Protein AF-A0A6A4X351-F1 (afdb_monomer_lite)

Secondary structure (DSSP, 8-state):
-----S-S--HHHHHHHHHHT--TT--HHHHHTT--HHHHHSS-SB-TTS-B--HHHHT---TTT---GGG---GGG-GGG--

Foldseek 3Di:
DPDDDPDDPPLVVVLVVVVVVCLVFFDPVCVVVVHRSCLRSVGHQADPVRFGPRVVQQCDQAPPPRDHHRRGDYVVPDPVPPD

Sequence (83 aa):
MAIRPHSWPDYDVIGRELRSRGFGDKCRFCANNGELWFVSTSHKLKDEQGRTRCPMLQAYTCPKCRACGLNAHTKKYCPTNRR

Organism: Amphibalanus amphitrite (NCBI:txid1232801)

InterPro domains:
  IPR008705 Nanos/Xcat2 [PTHR12887] (27-82)
  IPR024161 Zinc finger, nanos-type [PF05741] (27-79)
  IPR024161 Zinc finger, nanos-type [PS51522] (26-80)
  IPR038129 Nanos domain superfamily [G3DSA:4.10.60.30] (25-83)

Radius of gyration: 15.92 Å; chains: 1; bounding box: 35×30×50 Å

pLDDT: mean 76.97, std 15.73, range [39.62, 92.69]

Structure (mmCIF, N/CA/C/O backbone):
data_AF-A0A6A4X351-F1
#
_entry.id   AF-A0A6A4X351-F1
#
loop_
_atom_site.group_PDB
_atom_site.id
_atom_site.type_symbol
_atom_site.label_atom_id
_atom_site.label_alt_id
_atom_site.label_comp_id
_atom_site.label_asym_id
_atom_site.label_entity_id
_atom_site.label_seq_id
_atom_site.pdbx_PDB_ins_code
_atom_site.Cartn_x
_atom_site.Cartn_y
_atom_site.Cartn_z
_atom_site.occupancy
_atom_site.B_iso_or_equiv
_atom_site.auth_seq_id
_atom_site.auth_comp_id
_atom_site.auth_asym_id
_atom_site.auth_atom_id
_atom_site.pdbx_PDB_model_num
ATOM 1 N N . MET A 1 1 ? -7.763 -18.864 -20.777 1.00 39.62 1 MET A N 1
ATOM 2 C CA . MET A 1 1 ? -7.212 -18.099 -21.914 1.00 39.62 1 MET A CA 1
ATOM 3 C C . MET A 1 1 ? -6.362 -16.959 -21.365 1.00 39.62 1 MET A C 1
ATOM 5 O O . MET A 1 1 ? -6.892 -15.921 -21.012 1.00 39.62 1 MET A O 1
ATOM 9 N N . ALA A 1 2 ? -5.059 -17.185 -21.225 1.00 41.16 2 ALA A N 1
ATOM 10 C CA . ALA A 1 2 ? -4.048 -16.135 -21.131 1.00 41.16 2 ALA A CA 1
ATOM 11 C C . ALA A 1 2 ? -2.883 -16.664 -21.966 1.00 41.16 2 ALA A C 1
ATOM 13 O O . ALA A 1 2 ? -2.036 -17.418 -21.496 1.00 41.16 2 ALA A O 1
ATOM 14 N N . ILE A 1 3 ? -2.986 -16.426 -23.267 1.00 46.50 3 ILE A N 1
ATOM 15 C CA . ILE A 1 3 ? -1.995 -16.833 -24.259 1.00 46.50 3 ILE A CA 1
ATOM 16 C C . ILE A 1 3 ? -0.727 -16.045 -23.924 1.00 46.50 3 ILE A C 1
ATOM 18 O O . ILE A 1 3 ? -0.749 -14.820 -23.973 1.00 46.50 3 ILE A O 1
ATOM 22 N N . ARG A 1 4 ? 0.336 -16.732 -23.488 1.00 51.12 4 ARG A N 1
ATOM 23 C CA . ARG A 1 4 ? 1.649 -16.138 -23.198 1.00 51.12 4 ARG A CA 1
ATOM 24 C C . ARG A 1 4 ? 2.458 -16.168 -24.505 1.00 51.12 4 ARG A C 1
ATOM 26 O O . ARG A 1 4 ? 2.930 -17.245 -24.863 1.00 51.12 4 ARG A O 1
ATOM 33 N N . PRO A 1 5 ? 2.577 -15.068 -25.269 1.00 50.06 5 PRO A N 1
ATOM 34 C CA . PRO A 1 5 ? 3.377 -15.073 -26.489 1.00 50.06 5 PRO A CA 1
ATOM 35 C C . PRO A 1 5 ? 4.873 -15.200 -26.155 1.00 50.06 5 PRO A C 1
ATOM 37 O O . PRO A 1 5 ? 5.416 -14.442 -25.352 1.00 50.06 5 PRO A O 1
ATOM 40 N N . HIS A 1 6 ? 5.536 -16.169 -26.788 1.00 50.53 6 HIS A N 1
ATOM 41 C CA . HIS A 1 6 ? 6.943 -16.547 -26.596 1.00 50.53 6 HIS A CA 1
ATOM 42 C C . HIS A 1 6 ? 7.941 -15.588 -27.279 1.00 50.53 6 HIS A C 1
ATOM 44 O O . HIS A 1 6 ? 8.756 -16.010 -28.098 1.00 50.53 6 HIS A O 1
ATOM 50 N N . SER A 1 7 ? 7.900 -14.285 -26.983 1.00 58.19 7 SER A N 1
ATOM 51 C CA . SER A 1 7 ? 8.905 -13.334 -27.511 1.00 58.19 7 SER A CA 1
ATOM 52 C C . SER A 1 7 ? 9.119 -12.092 -26.638 1.00 58.19 7 SER A C 1
ATOM 54 O O . SER A 1 7 ? 9.326 -11.001 -27.160 1.00 58.19 7 SER A O 1
ATOM 56 N N . TRP A 1 8 ? 9.067 -12.232 -25.312 1.00 45.12 8 TRP A N 1
ATOM 57 C CA . TRP A 1 8 ? 9.489 -11.175 -24.387 1.00 45.12 8 TRP A CA 1
ATOM 58 C C . TRP A 1 8 ? 10.687 -11.682 -23.578 1.00 45.12 8 TRP A C 1
ATOM 60 O O . TRP A 1 8 ? 10.614 -12.806 -23.076 1.00 45.12 8 TRP A O 1
ATOM 70 N N . PRO A 1 9 ? 11.793 -10.918 -23.472 1.00 53.41 9 PRO A N 1
ATOM 71 C CA . PRO A 1 9 ? 12.913 -11.304 -22.625 1.00 53.41 9 PRO A CA 1
ATOM 72 C C . PRO A 1 9 ? 12.401 -11.513 -21.200 1.00 53.41 9 PRO A C 1
ATOM 74 O O . PRO A 1 9 ? 11.601 -10.720 -20.703 1.00 53.41 9 PRO A O 1
ATOM 77 N N . ASP A 1 10 ? 12.834 -12.612 -20.587 1.00 57.94 10 ASP A N 1
ATOM 78 C CA . ASP A 1 10 ? 12.448 -13.059 -19.252 1.00 57.94 10 ASP A CA 1
ATOM 79 C C . ASP A 1 10 ? 12.631 -11.907 -18.248 1.00 57.94 10 ASP A C 1
ATOM 81 O O . ASP A 1 10 ? 13.737 -11.567 -17.828 1.00 57.94 10 ASP A O 1
ATOM 85 N N . TYR A 1 11 ? 11.532 -11.232 -17.915 1.00 55.38 11 TYR A N 1
ATOM 86 C CA . TYR A 1 11 ? 11.478 -10.045 -17.051 1.00 55.38 11 TYR A CA 1
ATOM 87 C C . TYR A 1 11 ? 12.005 -10.333 -15.632 1.00 55.38 11 TYR A C 1
ATOM 89 O O . TYR A 1 11 ? 12.336 -9.401 -14.894 1.00 55.38 11 TYR A O 1
ATOM 97 N N . ASP A 1 12 ? 12.141 -11.615 -15.276 1.00 57.75 12 ASP A N 1
ATOM 98 C CA . ASP A 1 12 ? 12.782 -12.110 -14.058 1.00 57.75 12 ASP A CA 1
ATOM 99 C C . ASP A 1 12 ? 14.329 -12.086 -14.115 1.00 57.75 12 ASP A C 1
ATOM 101 O O . ASP A 1 12 ? 14.980 -12.048 -13.064 1.00 57.75 12 ASP A O 1
ATOM 105 N N . VAL A 1 13 ? 14.953 -12.052 -15.302 1.00 59.59 13 VAL A N 1
ATOM 106 C CA . VAL A 1 13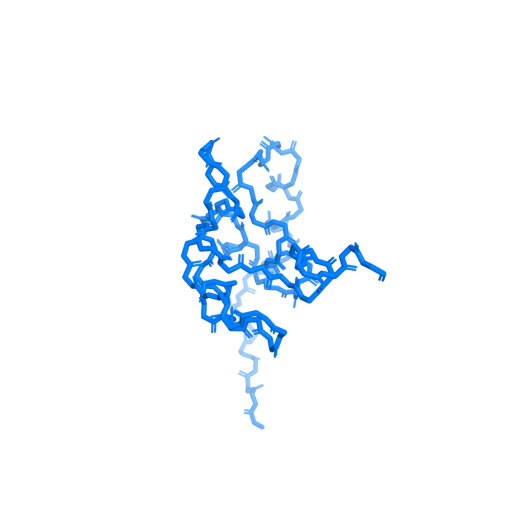 ? 16.407 -11.824 -15.468 1.00 59.59 13 VAL A CA 1
ATOM 107 C C . VAL A 1 13 ? 16.750 -10.357 -15.193 1.00 59.59 13 VAL A C 1
ATOM 109 O O . VAL A 1 13 ? 17.575 -10.078 -14.322 1.00 59.59 13 VAL A O 1
ATOM 112 N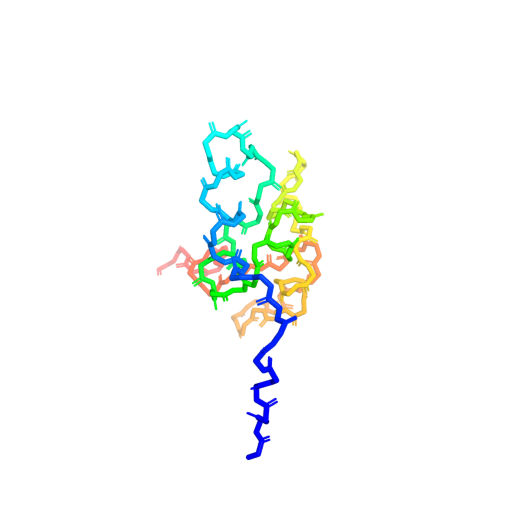 N . ILE A 1 14 ? 16.025 -9.413 -15.808 1.00 60.75 14 ILE A N 1
ATOM 113 C CA . ILE A 1 14 ? 16.191 -7.966 -15.561 1.00 60.75 14 ILE A CA 1
ATOM 114 C C . ILE A 1 14 ? 15.927 -7.637 -14.079 1.00 60.75 14 ILE A C 1
ATOM 116 O O . ILE A 1 14 ? 16.660 -6.869 -13.452 1.00 60.75 14 ILE A O 1
ATOM 120 N N . GLY A 1 15 ? 14.915 -8.271 -13.472 1.00 58.25 15 GLY A N 1
ATOM 121 C CA . GLY A 1 15 ? 14.603 -8.116 -12.049 1.00 58.25 15 GLY A CA 1
ATOM 122 C C . GLY A 1 15 ? 15.726 -8.567 -11.100 1.00 58.25 15 GLY A C 1
ATOM 123 O O . GLY A 1 15 ? 15.849 -8.020 -9.998 1.00 58.25 15 GLY A O 1
ATOM 124 N N . ARG A 1 16 ? 16.572 -9.526 -11.510 1.00 61.16 16 ARG A N 1
ATOM 125 C CA . ARG A 1 16 ? 17.747 -9.975 -10.740 1.00 61.16 16 ARG A CA 1
ATOM 126 C C . ARG A 1 16 ? 18.915 -8.992 -10.833 1.00 61.16 16 ARG A C 1
ATOM 128 O O . ARG A 1 16 ? 19.496 -8.680 -9.797 1.00 61.16 16 ARG A O 1
ATOM 135 N N . GLU A 1 17 ? 19.203 -8.430 -12.003 1.00 59.19 17 GLU A N 1
ATOM 136 C CA . GLU A 1 17 ? 20.261 -7.415 -12.161 1.00 59.19 17 GLU A CA 1
ATOM 137 C C . GLU A 1 17 ? 19.915 -6.079 -11.488 1.00 59.19 17 GLU A C 1
ATOM 139 O O . GLU A 1 17 ? 20.763 -5.461 -10.840 1.00 59.19 17 GLU A O 1
ATOM 144 N N . LEU A 1 18 ? 18.650 -5.652 -11.548 1.00 57.34 18 LEU A N 1
ATOM 145 C CA . LEU A 1 18 ? 18.191 -4.429 -10.878 1.00 57.34 18 LEU A CA 1
ATOM 146 C C . LEU A 1 18 ? 18.145 -4.563 -9.346 1.00 57.34 18 LEU A C 1
ATOM 148 O O . LEU A 1 18 ? 18.281 -3.565 -8.635 1.00 57.34 18 LEU A O 1
ATOM 152 N N . ARG A 1 19 ? 18.010 -5.787 -8.812 1.00 55.41 19 ARG A N 1
ATOM 153 C CA . ARG A 1 19 ? 18.131 -6.069 -7.368 1.00 55.41 19 ARG A CA 1
ATOM 154 C C . ARG A 1 19 ? 19.550 -5.833 -6.844 1.00 55.41 19 ARG A C 1
ATOM 156 O O . ARG A 1 19 ? 19.684 -5.367 -5.714 1.00 55.41 19 ARG A O 1
ATOM 163 N N . SER A 1 20 ? 20.575 -6.091 -7.655 1.00 57.22 20 SER A N 1
ATOM 164 C CA . SER A 1 20 ? 21.990 -5.919 -7.290 1.00 57.22 20 SER A CA 1
ATOM 165 C C . SER A 1 20 ? 22.432 -4.452 -7.206 1.00 57.22 20 SER A C 1
ATOM 167 O O . SER A 1 20 ? 23.422 -4.151 -6.550 1.00 57.22 20 SER A O 1
ATOM 169 N N . ARG A 1 21 ? 21.685 -3.521 -7.818 1.00 58.62 21 ARG A N 1
ATOM 170 C CA . ARG A 1 21 ? 21.994 -2.076 -7.838 1.00 58.62 21 ARG A CA 1
ATOM 171 C C . ARG A 1 21 ? 21.425 -1.270 -6.664 1.00 58.62 21 ARG A C 1
ATOM 173 O O . ARG A 1 21 ? 21.561 -0.054 -6.652 1.00 58.62 21 ARG A O 1
ATOM 180 N N . GLY A 1 22 ? 20.802 -1.911 -5.674 1.00 55.12 22 GLY A N 1
ATOM 181 C CA . GLY A 1 22 ? 20.273 -1.193 -4.511 1.00 55.12 22 GLY A CA 1
ATOM 182 C C . GLY A 1 22 ? 19.070 -0.316 -4.863 1.00 55.12 22 GLY A C 1
ATOM 183 O O . GLY A 1 22 ? 19.095 0.899 -4.701 1.00 55.12 22 GLY A O 1
ATOM 184 N N . PHE A 1 23 ? 17.978 -0.933 -5.320 1.00 55.03 23 PHE A N 1
ATOM 185 C CA . PHE A 1 23 ? 16.689 -0.249 -5.465 1.00 55.03 23 PHE A CA 1
ATOM 186 C C . PHE A 1 23 ? 16.089 0.037 -4.072 1.00 55.03 23 PHE A C 1
ATOM 188 O O . PHE A 1 23 ? 15.280 -0.737 -3.548 1.00 55.03 23 PHE A O 1
ATOM 195 N N . GLY A 1 24 ? 16.531 1.134 -3.445 1.00 58.41 24 GLY A N 1
ATOM 196 C CA . GLY A 1 24 ? 16.060 1.605 -2.132 1.00 58.41 24 GLY A CA 1
ATOM 197 C C . GLY A 1 24 ? 14.583 2.018 -2.114 1.00 58.41 24 GLY A C 1
ATOM 198 O O . GLY A 1 24 ? 13.957 2.057 -1.057 1.00 58.41 24 GLY A O 1
ATOM 199 N N . ASP A 1 25 ? 13.998 2.211 -3.296 1.00 69.12 25 ASP A N 1
ATOM 200 C CA . ASP A 1 25 ? 12.695 2.847 -3.479 1.00 69.12 25 ASP A CA 1
ATOM 201 C C . ASP A 1 25 ? 11.619 1.893 -4.006 1.00 69.12 25 ASP A C 1
ATOM 203 O O . ASP A 1 25 ? 10.708 2.295 -4.723 1.00 69.12 25 ASP A O 1
ATOM 207 N N . LYS A 1 26 ? 11.700 0.608 -3.641 1.00 79.69 26 LYS A N 1
ATOM 208 C CA . LYS A 1 26 ? 10.675 -0.378 -4.006 1.00 79.69 26 LYS A CA 1
ATOM 209 C C . LYS A 1 26 ? 9.532 -0.451 -2.990 1.00 79.69 26 LYS A C 1
ATOM 211 O O . LYS A 1 26 ? 9.729 -0.538 -1.772 1.00 79.69 26 LYS A O 1
ATOM 216 N N . CYS A 1 27 ? 8.308 -0.523 -3.487 1.00 88.00 27 CYS A N 1
ATOM 217 C CA . CYS A 1 27 ? 7.120 -0.859 -2.732 1.00 88.00 27 CYS A CA 1
ATOM 218 C C . CYS A 1 27 ? 7.168 -2.321 -2.287 1.00 88.00 27 CYS A C 1
ATOM 220 O O . CYS A 1 27 ? 6.878 -3.253 -3.039 1.00 88.00 27 CYS A O 1
ATOM 222 N N . ARG A 1 28 ? 7.478 -2.517 -1.004 1.00 85.56 28 ARG A N 1
ATOM 223 C CA . ARG A 1 28 ? 7.462 -3.838 -0.364 1.00 85.56 28 ARG A CA 1
ATOM 224 C C . ARG A 1 28 ? 6.088 -4.513 -0.400 1.00 85.56 28 ARG A C 1
ATOM 226 O O . ARG A 1 28 ? 6.041 -5.733 -0.396 1.00 85.56 28 ARG A O 1
ATOM 233 N N . PHE A 1 29 ? 4.992 -3.752 -0.445 1.00 88.19 29 PHE A N 1
ATOM 234 C CA . PHE A 1 29 ? 3.642 -4.322 -0.499 1.00 88.19 29 PHE A CA 1
ATOM 235 C C . PHE A 1 29 ? 3.363 -4.987 -1.850 1.00 88.19 29 PHE A C 1
ATOM 237 O O . PHE A 1 29 ? 3.043 -6.169 -1.881 1.00 88.19 29 PHE A O 1
ATOM 244 N N . CYS A 1 30 ? 3.584 -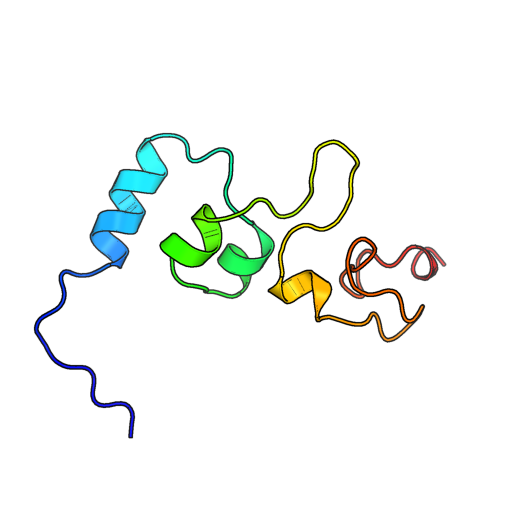4.271 -2.956 1.00 86.38 30 CYS A N 1
ATOM 245 C CA . CYS A 1 30 ? 3.468 -4.828 -4.305 1.00 86.38 30 CYS A CA 1
ATOM 246 C C . CYS A 1 30 ? 4.450 -5.986 -4.525 1.00 86.38 30 CYS A C 1
ATOM 248 O O . CYS A 1 30 ? 4.056 -7.035 -5.020 1.00 86.38 30 CYS A O 1
ATOM 250 N N . ALA A 1 31 ? 5.700 -5.844 -4.070 1.00 84.81 31 ALA A N 1
ATOM 251 C CA . ALA A 1 31 ? 6.683 -6.924 -4.166 1.00 84.81 31 ALA A CA 1
ATOM 252 C C . ALA A 1 31 ? 6.254 -8.188 -3.396 1.00 84.81 31 ALA A C 1
ATOM 254 O O . ALA A 1 31 ? 6.491 -9.298 -3.857 1.00 84.81 31 ALA A O 1
ATOM 255 N N . ASN A 1 32 ? 5.611 -8.033 -2.234 1.00 84.81 32 ASN A N 1
ATOM 256 C CA . ASN A 1 32 ? 5.088 -9.162 -1.465 1.00 84.81 32 ASN A CA 1
ATOM 257 C C . ASN A 1 32 ? 3.843 -9.787 -2.111 1.00 84.81 32 ASN A C 1
ATOM 259 O O . ASN A 1 32 ? 3.592 -10.969 -1.911 1.00 84.81 32 ASN A O 1
ATOM 263 N N . ASN A 1 33 ? 3.061 -9.010 -2.862 1.00 83.94 33 ASN A N 1
ATOM 264 C CA . ASN A 1 33 ? 1.889 -9.504 -3.586 1.00 83.94 33 ASN A CA 1
ATOM 265 C C . ASN A 1 33 ? 2.254 -10.245 -4.888 1.00 83.94 33 ASN A C 1
ATOM 267 O O . ASN A 1 33 ? 1.369 -10.753 -5.565 1.00 83.94 33 ASN A O 1
ATOM 271 N N . GLY A 1 34 ? 3.543 -10.308 -5.242 1.00 82.50 34 GLY A N 1
ATOM 272 C CA . GLY A 1 34 ? 4.001 -10.909 -6.496 1.00 82.50 34 GLY A CA 1
ATOM 273 C C . GLY A 1 34 ? 3.785 -10.014 -7.716 1.00 82.50 34 GLY A C 1
ATOM 274 O O . GLY A 1 34 ? 3.778 -10.511 -8.838 1.00 82.50 34 GLY A O 1
ATOM 275 N N . GLU A 1 35 ? 3.610 -8.703 -7.514 1.00 83.44 35 GLU A N 1
ATOM 276 C CA . GLU A 1 35 ? 3.537 -7.755 -8.624 1.00 83.44 35 GLU A CA 1
ATOM 277 C C . GLU A 1 35 ? 4.855 -7.722 -9.400 1.00 83.44 35 GLU A C 1
ATOM 279 O O . GLU A 1 35 ? 5.942 -7.945 -8.855 1.00 83.44 35 GLU A O 1
ATOM 284 N N . LEU A 1 36 ? 4.751 -7.365 -10.678 1.00 81.44 36 LEU A N 1
ATOM 285 C CA . LEU A 1 36 ? 5.894 -7.258 -11.576 1.00 81.44 36 LEU A CA 1
ATOM 286 C C . LEU A 1 36 ? 6.928 -6.262 -11.033 1.00 81.44 36 LEU A C 1
ATOM 288 O O . LEU A 1 36 ? 6.589 -5.263 -10.386 1.00 81.44 36 LEU A O 1
ATOM 292 N N . TRP A 1 37 ? 8.205 -6.519 -11.332 1.00 76.94 37 TRP A N 1
ATOM 293 C CA . TRP A 1 37 ? 9.314 -5.732 -10.789 1.00 76.94 37 TRP A CA 1
ATOM 294 C C . TRP A 1 37 ? 9.120 -4.234 -11.046 1.00 76.94 37 TRP A C 1
ATOM 296 O O . TRP A 1 37 ? 9.220 -3.462 -10.095 1.00 76.94 37 TRP A O 1
ATOM 306 N N . PHE A 1 38 ? 8.720 -3.848 -12.266 1.00 77.81 38 PHE A N 1
ATOM 307 C CA . PHE A 1 38 ? 8.506 -2.453 -12.651 1.00 77.81 38 PHE A CA 1
ATOM 308 C C . PHE A 1 38 ? 7.401 -1.786 -11.826 1.00 77.81 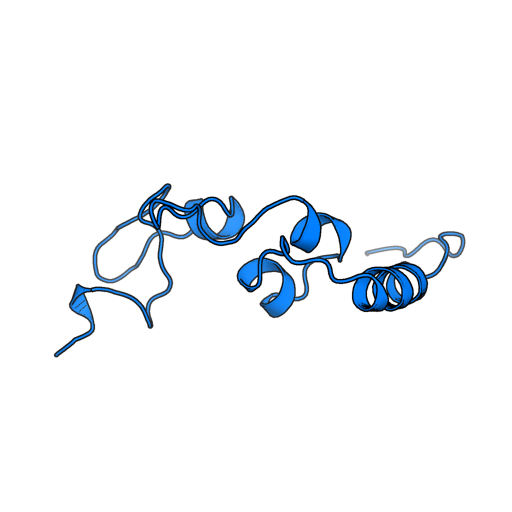38 PHE A C 1
ATOM 310 O O . PHE A 1 38 ? 7.539 -0.627 -11.450 1.00 77.81 38 PHE A O 1
ATOM 317 N N . VAL A 1 39 ? 6.331 -2.507 -11.473 1.00 83.50 39 VAL A N 1
ATOM 318 C CA . VAL A 1 39 ? 5.249 -1.979 -10.625 1.00 83.50 39 VAL A CA 1
ATOM 319 C C . VAL A 1 39 ? 5.776 -1.727 -9.221 1.00 83.50 39 VAL A C 1
ATOM 321 O O . VAL A 1 39 ? 5.545 -0.665 -8.641 1.00 83.50 39 VAL A O 1
ATOM 324 N N . SER A 1 40 ? 6.519 -2.696 -8.682 1.00 83.31 40 SER A N 1
ATOM 325 C CA . SER A 1 40 ? 7.076 -2.605 -7.337 1.00 83.31 40 SER A CA 1
ATOM 326 C C . SER A 1 40 ? 8.148 -1.522 -7.213 1.00 83.31 40 SER A C 1
ATOM 328 O O . SER A 1 40 ? 8.263 -0.925 -6.153 1.00 83.31 40 SER A O 1
ATOM 330 N N . THR A 1 41 ? 8.909 -1.227 -8.268 1.00 82.94 41 THR A N 1
ATOM 331 C CA . THR A 1 41 ? 9.970 -0.208 -8.263 1.00 82.94 41 THR A CA 1
ATOM 332 C C . THR A 1 41 ? 9.498 1.178 -8.692 1.00 82.94 41 THR A C 1
ATOM 334 O O . THR A 1 41 ? 10.213 2.149 -8.472 1.00 82.94 41 THR A O 1
ATOM 337 N N . SER A 1 42 ? 8.296 1.296 -9.262 1.00 84.19 42 SER A N 1
ATOM 338 C CA . SER A 1 42 ? 7.733 2.587 -9.686 1.00 84.19 42 SER A CA 1
ATOM 339 C C . SER A 1 42 ? 7.330 3.497 -8.522 1.00 84.19 42 SER A C 1
ATOM 341 O O . SER A 1 42 ? 7.109 4.687 -8.723 1.00 84.19 42 SER A O 1
ATOM 343 N N . HIS A 1 43 ? 7.170 2.963 -7.308 1.00 87.25 43 HIS A N 1
ATOM 344 C CA . HIS A 1 43 ? 6.697 3.742 -6.167 1.00 87.25 43 HIS A CA 1
ATOM 345 C C . HIS A 1 43 ? 7.191 3.186 -4.831 1.00 87.25 43 HIS A C 1
ATOM 347 O O . HIS A 1 43 ? 7.493 2.001 -4.700 1.00 87.25 43 HIS A O 1
ATOM 353 N N . LYS A 1 44 ? 7.176 4.031 -3.795 1.00 88.38 44 LYS A N 1
ATOM 354 C CA . LYS A 1 44 ? 7.442 3.627 -2.408 1.00 88.38 44 LYS A CA 1
ATOM 355 C C . LYS A 1 44 ? 6.147 3.226 -1.700 1.00 88.38 44 LYS A C 1
ATOM 357 O O . LYS A 1 44 ? 5.061 3.706 -2.021 1.00 88.38 44 LYS A O 1
ATOM 362 N N . LEU A 1 45 ? 6.256 2.357 -0.693 1.00 87.62 45 LEU A N 1
ATOM 363 C CA . LEU A 1 45 ? 5.103 1.949 0.121 1.00 87.62 45 LEU A CA 1
ATOM 364 C C . LEU A 1 45 ? 4.543 3.128 0.932 1.00 87.62 45 LEU A C 1
ATOM 366 O O . LEU A 1 45 ? 3.339 3.392 0.911 1.00 87.62 45 LEU A O 1
ATOM 370 N N . LYS A 1 46 ? 5.436 3.831 1.631 1.00 88.25 46 LYS A N 1
ATOM 371 C CA . LYS A 1 46 ? 5.135 5.016 2.431 1.00 88.25 46 LYS A CA 1
ATOM 372 C C . LYS A 1 46 ? 6.081 6.147 2.062 1.00 88.25 46 LYS A C 1
ATOM 374 O O . LYS A 1 46 ? 7.223 5.887 1.691 1.00 88.25 46 LYS A O 1
ATOM 379 N N . ASP A 1 47 ? 5.570 7.364 2.163 1.00 86.81 47 ASP A N 1
ATOM 380 C CA . ASP A 1 47 ? 6.347 8.594 2.045 1.00 86.81 47 ASP A CA 1
ATOM 381 C C . ASP A 1 47 ? 7.096 8.910 3.352 1.00 86.81 47 ASP A C 1
ATOM 383 O O . ASP A 1 47 ? 6.829 8.289 4.385 1.00 86.81 47 ASP A O 1
ATOM 387 N N . GLU A 1 48 ? 7.967 9.919 3.332 1.00 86.44 48 GLU A N 1
ATOM 388 C CA . GLU A 1 48 ? 8.707 10.404 4.511 1.00 86.44 48 GLU A CA 1
ATOM 389 C C . GLU A 1 48 ? 7.767 10.840 5.648 1.00 86.44 48 GLU A C 1
ATOM 391 O O . GLU A 1 48 ? 8.022 10.613 6.826 1.00 86.44 48 GLU A O 1
ATOM 396 N N . GLN A 1 49 ? 6.592 11.352 5.286 1.00 84.25 49 GLN A N 1
ATOM 397 C CA . GLN A 1 49 ? 5.535 11.760 6.217 1.00 84.25 49 GLN A CA 1
ATOM 398 C C . GLN A 1 49 ? 4.686 10.579 6.731 1.00 84.25 49 GLN A C 1
ATOM 400 O O . GLN A 1 49 ? 3.627 10.777 7.321 1.00 84.25 49 GLN A O 1
ATOM 405 N N . GLY A 1 50 ? 5.074 9.332 6.438 1.00 84.81 50 GLY A N 1
ATOM 406 C CA . GLY A 1 50 ? 4.374 8.121 6.882 1.00 84.81 50 GLY A CA 1
ATOM 407 C C . GLY A 1 50 ? 3.068 7.801 6.142 1.00 84.81 50 GLY A C 1
ATOM 408 O O . GLY A 1 50 ? 2.415 6.804 6.472 1.00 84.81 50 GLY A O 1
ATOM 409 N N . ARG A 1 51 ? 2.706 8.604 5.132 1.00 89.00 51 ARG A N 1
ATOM 410 C CA . ARG A 1 51 ? 1.501 8.447 4.297 1.00 89.00 51 ARG A CA 1
ATOM 411 C C . ARG A 1 51 ? 1.673 7.319 3.283 1.00 89.00 51 ARG A C 1
ATOM 413 O O . ARG A 1 51 ? 2.735 7.189 2.675 1.00 89.00 51 ARG A O 1
ATOM 420 N N . THR A 1 52 ? 0.633 6.520 3.071 1.00 91.25 52 THR A N 1
ATOM 421 C CA . THR A 1 52 ? 0.634 5.430 2.088 1.00 91.25 52 THR A CA 1
ATOM 422 C C . THR A 1 52 ? 0.602 5.996 0.668 1.00 91.25 52 THR A C 1
ATOM 424 O O . THR A 1 52 ? -0.352 6.666 0.283 1.00 91.25 52 THR A O 1
ATOM 427 N N . ARG A 1 53 ? 1.647 5.712 -0.120 1.00 90.62 53 ARG A N 1
ATOM 428 C CA . ARG A 1 53 ? 1.762 6.138 -1.529 1.00 90.62 53 ARG A CA 1
ATOM 429 C C . ARG A 1 53 ? 1.371 5.042 -2.512 1.00 90.62 53 ARG A C 1
ATOM 431 O O . ARG A 1 53 ? 0.939 5.349 -3.617 1.00 90.62 53 ARG A O 1
ATOM 438 N N . CYS A 1 54 ? 1.467 3.779 -2.104 1.00 90.31 54 CYS A N 1
ATOM 439 C CA . CYS A 1 54 ? 1.123 2.643 -2.952 1.00 90.31 54 CYS A CA 1
ATOM 440 C C . CYS A 1 54 ? -0.354 2.683 -3.385 1.00 90.31 54 CYS A C 1
ATOM 442 O O . CYS A 1 54 ? -1.215 2.576 -2.513 1.00 90.31 54 CYS A O 1
ATOM 444 N N . PRO A 1 55 ? -0.669 2.783 -4.691 1.00 89.44 55 PRO A N 1
ATOM 445 C CA . PRO A 1 55 ? -2.051 2.887 -5.166 1.00 89.44 55 PRO A CA 1
ATOM 446 C C . PRO A 1 55 ? -2.875 1.636 -4.836 1.00 89.44 55 PRO A C 1
ATOM 448 O O . PRO A 1 55 ? -4.034 1.753 -4.449 1.00 89.44 55 PRO A O 1
ATOM 451 N N . MET A 1 56 ? -2.253 0.450 -4.878 1.00 89.69 56 MET A N 1
ATOM 452 C CA . MET A 1 56 ? -2.903 -0.809 -4.490 1.00 89.69 56 MET A CA 1
ATOM 453 C C . MET A 1 56 ? -3.326 -0.793 -3.020 1.00 89.69 56 MET A C 1
ATOM 455 O O . MET A 1 56 ? -4.434 -1.199 -2.679 1.00 89.69 56 MET A O 1
ATOM 459 N N . LEU A 1 57 ? -2.455 -0.292 -2.136 1.00 90.12 57 LEU A N 1
ATOM 460 C CA . LEU A 1 57 ? -2.791 -0.177 -0.723 1.00 90.12 57 LEU A CA 1
ATOM 461 C C . LEU A 1 57 ? -3.776 0.972 -0.479 1.00 90.12 57 LEU A C 1
ATOM 463 O O . LEU A 1 57 ? -4.638 0.823 0.369 1.00 90.12 57 LEU A O 1
ATOM 467 N N . GLN A 1 58 ? -3.710 2.076 -1.229 1.00 92.19 58 GLN A N 1
ATOM 468 C CA . GLN A 1 58 ? -4.672 3.182 -1.124 1.00 92.19 58 GLN A CA 1
ATOM 469 C C . GLN A 1 58 ? -6.113 2.743 -1.431 1.00 92.19 58 GLN A C 1
ATOM 471 O O . GLN A 1 58 ? -7.039 3.191 -0.755 1.00 92.19 58 GLN A O 1
ATOM 476 N N . ALA A 1 59 ? -6.297 1.854 -2.411 1.00 89.50 59 ALA A N 1
ATOM 477 C CA . ALA A 1 59 ? -7.598 1.271 -2.744 1.00 89.50 59 ALA A CA 1
ATOM 478 C C . ALA A 1 59 ? -8.104 0.272 -1.685 1.00 89.50 59 ALA A C 1
ATOM 480 O O . ALA A 1 59 ? -9.288 -0.062 -1.655 1.00 89.50 59 ALA A O 1
ATOM 481 N N . TYR A 1 60 ? -7.227 -0.205 -0.798 1.00 90.69 60 TYR A N 1
ATOM 482 C CA . TYR A 1 60 ? -7.604 -1.112 0.274 1.00 90.69 60 TYR A CA 1
ATOM 483 C C . TYR A 1 60 ? -8.223 -0.344 1.449 1.00 90.69 60 TYR A C 1
ATOM 485 O O . TYR A 1 60 ? -7.547 0.385 2.181 1.00 90.69 60 TYR A O 1
ATOM 493 N N . THR A 1 61 ? -9.514 -0.573 1.675 1.00 92.69 61 THR A N 1
ATOM 494 C CA . THR A 1 61 ? -10.232 -0.045 2.838 1.00 92.69 61 THR A CA 1
ATOM 495 C C . THR A 1 61 ? -10.113 -1.012 4.009 1.00 92.69 61 THR A C 1
ATOM 497 O O . THR A 1 61 ? -10.526 -2.169 3.932 1.00 92.69 61 THR A O 1
ATOM 500 N N . CYS A 1 62 ? -9.574 -0.540 5.134 1.00 92.69 62 CYS A N 1
ATOM 501 C CA . CYS A 1 62 ? -9.451 -1.365 6.330 1.00 92.69 62 CYS A CA 1
ATOM 502 C C . CYS A 1 62 ? -10.843 -1.784 6.853 1.00 92.69 62 CYS A C 1
ATOM 504 O O . CYS A 1 62 ? -11.627 -0.919 7.234 1.00 92.69 62 CYS A O 1
ATOM 506 N N . PRO A 1 63 ? -11.160 -3.085 6.987 1.00 90.19 63 PRO A N 1
ATOM 507 C CA . PRO A 1 63 ? -12.493 -3.521 7.419 1.00 90.19 63 PRO A CA 1
ATOM 508 C C . PRO A 1 63 ? -12.802 -3.205 8.892 1.00 90.19 63 PRO A C 1
ATOM 510 O O . PRO A 1 63 ? -13.958 -3.250 9.292 1.00 90.19 63 PRO A O 1
ATOM 513 N N . LYS A 1 64 ? -11.786 -2.888 9.712 1.00 89.69 64 LYS A N 1
ATOM 514 C CA . LYS A 1 64 ? -11.965 -2.552 11.136 1.00 89.69 64 LYS A CA 1
ATOM 515 C C . LYS A 1 64 ? -12.259 -1.070 11.370 1.00 89.69 64 LYS A C 1
ATOM 517 O O . LYS A 1 64 ? -13.181 -0.742 12.101 1.00 89.69 64 LYS A O 1
ATOM 522 N N . CYS A 1 65 ? -11.458 -0.184 10.778 1.00 92.06 65 CYS A N 1
ATOM 523 C CA . CYS A 1 65 ? -11.540 1.264 11.018 1.00 92.06 65 CYS A CA 1
ATOM 524 C C . CYS A 1 65 ? -11.969 2.075 9.788 1.00 92.06 65 CYS A C 1
ATOM 526 O O . CYS A 1 65 ? -12.066 3.293 9.870 1.00 92.06 65 CYS A O 1
ATOM 528 N N . ARG A 1 66 ? -12.190 1.417 8.642 1.00 90.12 66 ARG A N 1
ATOM 529 C CA . ARG A 1 66 ? -12.577 2.022 7.357 1.00 90.12 66 ARG A CA 1
ATOM 530 C C . ARG A 1 66 ? -11.607 3.069 6.795 1.00 90.12 66 ARG A C 1
ATOM 532 O O . ARG A 1 66 ? -11.973 3.807 5.891 1.00 90.12 66 ARG A O 1
ATOM 539 N N . ALA A 1 67 ? -10.359 3.108 7.267 1.00 91.75 67 ALA A N 1
ATOM 540 C CA . ALA A 1 67 ? -9.326 3.955 6.673 1.00 91.75 67 ALA A CA 1
ATOM 541 C C . ALA A 1 67 ? -8.933 3.466 5.265 1.00 91.75 67 ALA A C 1
ATOM 543 O O . ALA A 1 67 ? -8.741 2.264 5.060 1.00 91.75 67 ALA A O 1
ATOM 544 N N . CYS A 1 68 ? -8.768 4.405 4.333 1.00 91.81 68 CYS A N 1
ATOM 545 C CA . CYS A 1 68 ? -8.374 4.194 2.937 1.00 91.81 68 CYS A CA 1
ATOM 546 C C . CYS A 1 68 ? -7.465 5.347 2.451 1.00 91.81 68 CYS A C 1
ATOM 548 O O . CYS A 1 68 ? -7.142 6.264 3.215 1.00 91.81 68 CYS A O 1
ATOM 550 N N . GLY A 1 69 ? -7.025 5.308 1.189 1.00 91.50 69 GLY A N 1
ATOM 551 C CA . GLY A 1 69 ? -6.184 6.351 0.594 1.00 91.50 69 GLY A CA 1
ATOM 552 C C . GLY A 1 69 ? -4.843 6.515 1.315 1.00 91.50 69 GLY A C 1
ATOM 553 O O . GLY A 1 69 ? -4.160 5.539 1.627 1.00 91.50 69 GLY A O 1
ATOM 554 N N . LEU A 1 70 ? -4.476 7.757 1.639 1.00 89.19 70 LEU A N 1
ATOM 555 C CA . LEU A 1 70 ? -3.204 8.089 2.302 1.00 89.19 70 LEU A CA 1
ATOM 556 C C . LEU A 1 70 ? -3.043 7.451 3.693 1.00 89.19 70 LEU A C 1
ATOM 558 O O . LEU A 1 70 ? -1.915 7.254 4.146 1.00 89.19 70 LEU A O 1
ATOM 562 N N . ASN A 1 71 ? -4.155 7.100 4.346 1.00 89.50 71 ASN A N 1
ATOM 563 C CA . ASN A 1 71 ? -4.182 6.449 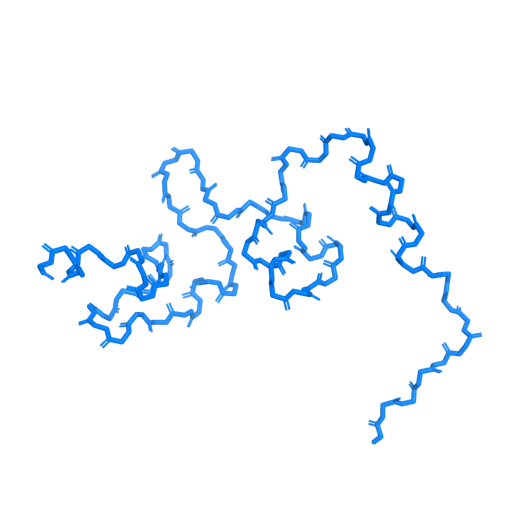5.659 1.00 89.50 71 ASN A CA 1
ATOM 564 C C . ASN A 1 71 ? -4.438 4.939 5.565 1.00 89.50 71 ASN A C 1
ATOM 566 O O . ASN A 1 71 ? -4.623 4.270 6.590 1.00 89.50 71 ASN A O 1
ATOM 570 N N . ALA A 1 72 ? -4.465 4.391 4.349 1.00 92.06 72 ALA A N 1
ATOM 571 C CA . ALA A 1 72 ? -4.705 2.979 4.142 1.00 92.06 72 ALA A CA 1
ATOM 572 C C . ALA A 1 72 ? -3.601 2.128 4.770 1.00 92.06 72 ALA A C 1
ATOM 574 O O . ALA A 1 72 ? -2.406 2.438 4.709 1.00 92.06 72 ALA A O 1
ATOM 575 N N . HIS A 1 73 ? -4.024 1.029 5.376 1.00 90.00 73 HIS A N 1
ATOM 576 C CA . HIS A 1 73 ? -3.162 0.078 6.053 1.00 90.00 73 HIS A CA 1
ATOM 577 C C . HIS A 1 73 ? -3.813 -1.299 6.028 1.00 90.00 73 HIS A C 1
ATOM 579 O O . HIS A 1 73 ? -5.035 -1.431 5.971 1.00 90.00 73 HIS A O 1
ATOM 585 N N . THR A 1 74 ? -2.997 -2.344 6.123 1.00 90.25 74 THR A N 1
ATOM 586 C CA . THR A 1 74 ? -3.524 -3.705 6.227 1.00 90.25 74 THR A CA 1
ATOM 587 C C . THR A 1 74 ? -4.100 -3.956 7.620 1.00 90.25 74 THR A C 1
ATOM 589 O O . THR A 1 74 ? -3.716 -3.309 8.597 1.00 90.25 74 THR A O 1
ATOM 592 N N . LYS A 1 75 ? -4.993 -4.947 7.738 1.00 88.94 75 LYS A N 1
ATOM 593 C CA . LYS A 1 75 ? -5.657 -5.328 9.002 1.00 88.94 75 LYS A CA 1
ATOM 594 C C . LYS A 1 75 ? -4.676 -5.490 10.175 1.00 88.94 75 LYS A C 1
ATOM 596 O O . LYS A 1 75 ? -4.996 -5.096 11.292 1.00 88.94 75 LYS A O 1
ATOM 601 N N . LYS A 1 76 ? -3.478 -6.026 9.907 1.00 86.62 76 LYS A N 1
ATOM 602 C CA . LYS A 1 76 ? -2.412 -6.256 10.898 1.00 86.62 76 LYS A CA 1
ATOM 603 C C . LYS A 1 76 ? -1.870 -4.961 11.509 1.00 86.62 76 LYS A C 1
ATOM 605 O O . LYS A 1 76 ? -1.576 -4.928 12.697 1.00 86.62 76 LYS A O 1
ATOM 610 N N . TYR A 1 77 ? -1.751 -3.905 10.710 1.00 86.69 77 TYR A N 1
ATOM 611 C CA . TYR A 1 77 ? -1.220 -2.608 11.141 1.00 86.69 77 TYR A CA 1
ATOM 612 C C . TYR A 1 77 ? -2.325 -1.608 11.481 1.00 86.69 77 TYR A C 1
ATOM 614 O O . TYR A 1 77 ? -2.080 -0.405 11.523 1.00 86.69 77 TYR A O 1
ATOM 622 N N . CYS A 1 78 ? -3.548 -2.091 11.706 1.00 90.25 78 CYS A N 1
ATOM 623 C CA . CYS A 1 78 ? -4.644 -1.222 12.085 1.00 90.25 78 CYS A CA 1
ATOM 624 C C . CYS A 1 78 ? -4.400 -0.645 13.488 1.00 90.25 78 CYS A C 1
ATOM 626 O O . CYS A 1 78 ? -4.146 -1.417 14.415 1.00 90.25 78 CYS A O 1
ATOM 628 N N . PRO A 1 79 ? -4.493 0.686 13.681 1.00 87.50 79 PRO A N 1
ATOM 629 C CA . PRO A 1 79 ? -4.290 1.304 14.993 1.00 87.50 79 PRO A CA 1
ATOM 630 C C . PRO A 1 79 ? -5.306 0.791 16.022 1.00 87.50 79 PRO A C 1
ATOM 632 O O . PRO A 1 79 ? -4.979 0.613 17.190 1.00 87.50 79 PRO A O 1
ATOM 635 N N . THR A 1 80 ? -6.511 0.441 15.568 1.00 85.94 80 THR A N 1
ATOM 636 C CA . THR A 1 80 ? -7.579 -0.163 16.376 1.00 85.94 80 THR A CA 1
ATOM 637 C C . THR A 1 80 ? -7.329 -1.646 16.706 1.00 85.94 80 THR A C 1
ATOM 639 O O . THR A 1 80 ? -8.103 -2.247 17.439 1.00 85.94 80 THR A O 1
ATOM 642 N N . ASN A 1 81 ? -6.271 -2.274 16.173 1.00 76.38 81 ASN A N 1
ATOM 643 C CA . ASN A 1 81 ? -5.928 -3.680 16.433 1.00 76.38 81 ASN A CA 1
ATOM 644 C C . ASN A 1 81 ? -5.031 -3.882 17.670 1.00 76.38 81 ASN A C 1
ATOM 646 O O . ASN A 1 81 ? -4.706 -5.020 17.980 1.00 76.38 81 ASN A O 1
ATOM 650 N N . ARG A 1 82 ? -4.604 -2.821 18.369 1.00 68.00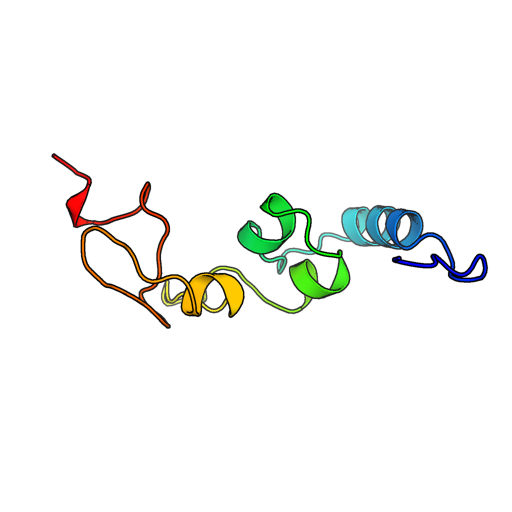 82 ARG A N 1
ATOM 651 C CA . ARG A 1 82 ? -3.811 -2.928 19.611 1.00 68.00 82 ARG A CA 1
ATOM 652 C C . ARG A 1 82 ? -4.689 -3.113 20.861 1.00 68.00 82 ARG A C 1
ATOM 654 O O . ARG A 1 82 ? -4.611 -2.310 21.786 1.00 68.00 82 ARG A O 1
ATOM 661 N N . ARG A 1 83 ? -5.531 -4.145 20.871 1.00 58.56 83 ARG A N 1
ATOM 662 C CA . ARG A 1 83 ? -6.221 -4.651 22.065 1.00 58.56 83 ARG A CA 1
ATOM 663 C C . ARG A 1 83 ? -6.169 -6.166 22.068 1.00 58.56 83 ARG A C 1
ATOM 665 O O . ARG A 1 83 ? -6.261 -6.730 20.953 1.00 58.56 83 ARG A O 1
#